Protein AF-W7D942-F1 (afdb_monomer)

Secondary structure (DSSP, 8-state):
--EEEETTEEEEEEEEEEEEEEEEEEEPEEEETTEEEEEEEEEPEESSHHHHHHHHHTT-----SEEEEEEEEE---S-EEEEEEEEEEEEEEEEEETTS-EEEEEEEEEEEEEEEEEE-

Foldseek 3Di:
DFWFDDDQKIKDWPDKDKDKDWAPDWFDWDDDPQKIKTWDKAFKDKPDVVRVVNCVGRVPPLPDRIDIAIDMDGDPFPDKIKTFTWIKMWTWMWMDGPVPDIDIDIIMITRGDYMDMDTD

Mean predicted aligned error: 6.49 Å

Solvent-accessible surface area (backbone atoms only — not comparable to full-atom values): 6760 Å² total; per-residue (Å²): 127,58,71,26,71,56,95,68,34,38,37,36,49,81,50,70,53,78,49,79,44,77,44,91,57,75,49,68,69,50,73,60,91,47,40,37,39,37,67,49,75,43,60,48,44,57,72,45,70,65,38,48,53,45,37,64,47,56,60,52,86,70,89,48,73,50,38,81,45,76,52,72,52,77,51,87,56,84,40,75,46,38,23,39,24,22,43,35,38,42,32,35,38,35,41,39,37,84,86,77,55,69,48,75,46,78,35,34,38,38,37,56,77,50,76,42,74,54,73,79

pLDDT: mean 86.85, std 11.34, range [53.78, 97.06]

Sequence (120 aa):
MDHAYTGISNYQIESGTRSIETGSDAIRLTRENNQVHTKSTVQVRFSDDLAKDSMDALQMNVSSNSLALDDSFQTKAKSVRAFSKELFYDFNVTKNSWLILSSSKQVHVYSPVGMEYIMK

Structure (mmCIF, N/CA/C/O backbone):
data_AF-W7D942-F1
#
_entry.id   AF-W7D942-F1
#
loop_
_atom_site.group_PDB
_atom_site.id
_atom_site.type_symbol
_atom_site.label_atom_id
_atom_site.label_alt_id
_atom_site.label_comp_id
_atom_site.label_asym_id
_atom_site.label_entity_id
_atom_site.label_seq_id
_atom_site.pdbx_PDB_ins_code
_atom_site.Cartn_x
_atom_site.Cartn_y
_atom_site.Cartn_z
_atom_site.occupancy
_atom_site.B_iso_or_equiv
_atom_site.auth_seq_id
_atom_site.auth_comp_id
_atom_site.auth_asym_id
_atom_site.auth_atom_id
_atom_site.pdbx_PDB_model_num
ATOM 1 N N . MET A 1 1 ? 0.095 1.722 -23.897 1.00 56.62 1 MET A N 1
ATOM 2 C CA . MET A 1 1 ? 1.456 1.173 -23.762 1.00 56.62 1 MET A CA 1
ATOM 3 C C . MET A 1 1 ? 2.312 2.329 -23.319 1.00 56.62 1 MET A C 1
ATOM 5 O O . MET A 1 1 ? 2.326 3.336 -24.020 1.00 56.62 1 MET A O 1
ATOM 9 N N . ASP A 1 2 ? 2.934 2.196 -22.153 1.00 60.12 2 ASP A N 1
ATOM 10 C CA . ASP A 1 2 ? 3.759 3.250 -21.569 1.00 60.12 2 ASP A CA 1
ATOM 11 C C . ASP A 1 2 ? 5.229 2.878 -21.784 1.00 60.12 2 ASP A C 1
ATOM 13 O O . ASP A 1 2 ? 5.616 1.718 -21.603 1.00 60.12 2 ASP A O 1
ATOM 17 N N . HIS A 1 3 ? 6.024 3.855 -22.220 1.00 63.34 3 HIS A N 1
ATOM 18 C CA . HIS A 1 3 ? 7.430 3.685 -22.579 1.00 63.34 3 HIS A CA 1
ATOM 19 C C . HIS A 1 3 ? 8.273 4.758 -21.902 1.00 63.34 3 HIS A C 1
ATOM 21 O O . HIS A 1 3 ? 7.896 5.931 -21.910 1.00 63.34 3 HIS A O 1
ATOM 27 N N . ALA A 1 4 ? 9.429 4.370 -21.367 1.00 66.12 4 ALA A N 1
ATOM 28 C CA . ALA A 1 4 ? 10.352 5.310 -20.747 1.00 66.12 4 ALA A CA 1
ATOM 29 C C . ALA A 1 4 ? 11.820 4.931 -20.920 1.00 66.12 4 ALA A C 1
ATOM 31 O O . ALA A 1 4 ? 12.179 3.759 -21.039 1.00 66.12 4 ALA A O 1
ATOM 32 N N . TYR A 1 5 ? 12.673 5.955 -20.879 1.00 63.88 5 TYR A N 1
ATOM 33 C CA . TYR A 1 5 ? 14.114 5.844 -21.070 1.00 63.88 5 TYR A CA 1
ATOM 34 C C . TYR A 1 5 ? 14.853 6.315 -19.819 1.00 63.88 5 TYR A C 1
ATOM 36 O O . TYR A 1 5 ? 14.659 7.446 -19.374 1.00 63.88 5 TYR A O 1
ATOM 44 N N . THR A 1 6 ? 15.750 5.480 -19.289 1.00 63.53 6 THR A N 1
ATOM 45 C CA . THR A 1 6 ? 16.739 5.907 -18.287 1.00 63.53 6 THR A CA 1
ATOM 46 C C . THR A 1 6 ? 18.137 5.460 -18.717 1.00 63.53 6 THR A C 1
ATOM 48 O O . THR A 1 6 ? 18.439 4.269 -18.843 1.00 63.53 6 THR A O 1
ATOM 51 N N . GLY A 1 7 ? 19.009 6.431 -19.012 1.00 69.06 7 GLY A N 1
ATOM 52 C CA . GLY A 1 7 ? 20.346 6.173 -19.557 1.00 69.06 7 GLY A CA 1
ATOM 53 C C . GLY A 1 7 ? 20.302 5.376 -20.869 1.00 69.06 7 GLY A C 1
ATOM 54 O O . GLY A 1 7 ? 19.784 5.859 -21.870 1.00 69.06 7 GLY A O 1
ATOM 55 N N . ILE A 1 8 ? 20.843 4.151 -20.848 1.00 67.44 8 ILE A N 1
ATOM 56 C CA . ILE A 1 8 ? 20.895 3.212 -21.991 1.00 67.44 8 ILE A CA 1
ATOM 57 C C . ILE A 1 8 ? 19.816 2.111 -21.943 1.00 67.44 8 ILE A C 1
ATOM 59 O O . ILE A 1 8 ? 19.917 1.119 -22.670 1.00 67.44 8 ILE A O 1
ATOM 63 N N . SER A 1 9 ? 18.834 2.230 -21.043 1.00 73.88 9 SER A N 1
ATOM 64 C CA . SER A 1 9 ? 17.761 1.243 -20.860 1.00 73.88 9 SER A CA 1
ATOM 65 C C . SER A 1 9 ? 16.406 1.807 -21.285 1.00 73.88 9 SER A C 1
ATOM 67 O O . SER A 1 9 ? 16.074 2.947 -20.962 1.00 73.88 9 SER A O 1
ATOM 69 N N . ASN A 1 10 ? 15.620 0.981 -21.971 1.00 79.81 10 ASN A N 1
ATOM 70 C CA . ASN A 1 10 ? 14.227 1.244 -22.325 1.00 79.81 10 ASN A CA 1
ATOM 71 C C . ASN A 1 10 ? 13.315 0.310 -21.519 1.00 79.81 10 ASN A C 1
ATOM 73 O O . ASN A 1 10 ? 13.559 -0.897 -21.478 1.00 79.81 10 ASN A O 1
ATOM 77 N N . TYR A 1 11 ? 12.286 0.873 -20.892 1.00 81.44 11 TYR A N 1
ATOM 78 C CA . TYR A 1 11 ? 11.276 0.153 -20.125 1.00 81.44 11 TYR A CA 1
ATOM 79 C C . TYR A 1 11 ? 9.942 0.213 -20.857 1.00 81.44 11 TYR A C 1
ATOM 81 O O . TYR A 1 11 ? 9.481 1.290 -21.240 1.00 81.44 11 TYR A O 1
ATOM 89 N N . GLN A 1 12 ? 9.310 -0.945 -21.013 1.00 83.25 12 GLN A N 1
ATOM 90 C CA . GLN A 1 12 ? 7.999 -1.081 -21.632 1.00 83.25 12 GLN A CA 1
ATOM 91 C C . GLN A 1 12 ? 7.095 -1.926 -20.743 1.00 83.25 12 GLN A C 1
ATOM 93 O O . GLN A 1 12 ? 7.438 -3.065 -20.431 1.00 83.25 12 GLN A O 1
ATOM 98 N N . ILE A 1 13 ? 5.926 -1.391 -20.382 1.00 81.12 13 ILE A N 1
ATOM 99 C CA . ILE A 1 13 ? 4.856 -2.202 -19.789 1.00 81.12 13 ILE A CA 1
ATOM 100 C C . ILE A 1 13 ? 4.047 -2.832 -20.917 1.00 81.12 13 ILE A C 1
ATOM 102 O O . ILE A 1 13 ? 3.446 -2.131 -21.737 1.00 81.12 13 ILE A O 1
ATOM 106 N N . GLU A 1 14 ? 4.020 -4.159 -20.942 1.00 81.56 14 GLU A N 1
ATOM 107 C CA . GLU A 1 14 ? 3.299 -4.937 -21.953 1.00 81.56 14 GLU A CA 1
ATOM 108 C C . GLU A 1 14 ? 1.837 -5.152 -21.559 1.00 81.56 14 GLU A C 1
ATOM 110 O O . GLU A 1 14 ? 0.928 -5.025 -22.379 1.00 81.56 14 GLU A O 1
ATOM 115 N N . SER A 1 15 ? 1.612 -5.442 -20.279 1.00 83.69 15 SER A N 1
ATOM 116 C CA . SER A 1 15 ? 0.303 -5.742 -19.707 1.00 83.69 15 SER A CA 1
ATOM 117 C C . SER A 1 15 ? 0.325 -5.510 -18.203 1.00 83.69 15 SER A C 1
ATOM 119 O O . SER A 1 15 ? 1.365 -5.698 -17.575 1.00 83.69 15 SER A O 1
ATOM 121 N N . GLY A 1 16 ? -0.823 -5.206 -17.606 1.00 86.94 16 GLY A N 1
ATOM 122 C CA . GLY A 1 16 ? -0.948 -5.168 -16.156 1.00 86.94 16 GLY A CA 1
ATOM 123 C C . GLY A 1 16 ? -2.385 -5.012 -15.687 1.00 86.94 16 GLY A C 1
ATOM 124 O O . GLY A 1 16 ? -3.272 -4.636 -16.455 1.00 86.94 16 GLY A O 1
ATOM 125 N N . THR A 1 17 ? -2.602 -5.290 -14.410 1.00 90.88 17 THR A N 1
ATOM 126 C CA . THR A 1 17 ? -3.889 -5.172 -13.727 1.00 90.88 17 THR A CA 1
ATOM 127 C C . THR A 1 17 ? -3.737 -4.345 -12.466 1.00 90.88 17 THR A C 1
ATOM 129 O O . THR A 1 17 ? -2.751 -4.474 -11.746 1.00 90.88 17 THR A O 1
ATOM 132 N N . ARG A 1 18 ? -4.738 -3.509 -12.186 1.00 90.25 18 ARG A N 1
ATOM 133 C CA . ARG A 1 18 ? -4.814 -2.714 -10.959 1.00 90.25 18 ARG A CA 1
ATOM 134 C C . ARG A 1 18 ? -5.983 -3.194 -10.117 1.00 90.25 18 ARG A C 1
ATOM 136 O O . ARG A 1 18 ? -7.092 -3.320 -10.635 1.00 90.25 18 ARG A O 1
ATOM 143 N N . SER A 1 19 ? -5.741 -3.399 -8.833 1.00 94.56 19 SER A N 1
ATOM 144 C CA . SER A 1 19 ? -6.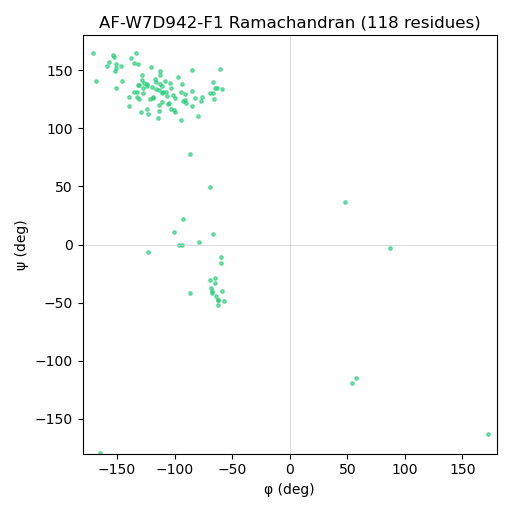764 -3.721 -7.841 1.00 94.56 19 SER A CA 1
ATOM 145 C C . SER A 1 19 ? -6.571 -2.860 -6.595 1.00 94.56 19 SER A C 1
ATOM 147 O O . SER A 1 19 ? -5.551 -2.198 -6.404 1.00 94.56 19 SER A O 1
ATOM 149 N N . ILE A 1 20 ? -7.604 -2.831 -5.762 1.00 94.62 20 ILE A N 1
ATOM 150 C CA . ILE A 1 20 ? -7.538 -2.257 -4.424 1.00 94.62 20 ILE A CA 1
ATOM 151 C C . ILE A 1 20 ? -7.535 -3.420 -3.443 1.00 94.62 20 ILE A C 1
ATOM 153 O O . ILE A 1 20 ? -8.427 -4.266 -3.507 1.00 94.62 20 ILE A O 1
ATOM 157 N N . GLU A 1 21 ? -6.561 -3.442 -2.543 1.00 95.62 21 GLU A N 1
ATOM 158 C CA . GLU A 1 21 ? -6.345 -4.535 -1.599 1.00 95.62 21 GLU A CA 1
ATOM 159 C C . GLU A 1 21 ? -6.147 -4.014 -0.175 1.00 95.62 21 GLU A C 1
ATOM 161 O O . GLU A 1 21 ? -5.738 -2.870 0.049 1.00 95.62 21 GLU A O 1
ATOM 166 N N . THR A 1 22 ? -6.452 -4.865 0.802 1.00 95.88 22 THR A N 1
ATOM 167 C CA . THR A 1 22 ? -6.128 -4.617 2.207 1.00 95.88 22 THR A CA 1
ATOM 168 C C . THR A 1 22 ? -4.675 -5.017 2.450 1.00 95.88 22 THR A C 1
ATOM 170 O O . THR A 1 22 ? -4.287 -6.154 2.177 1.00 95.88 22 THR A O 1
ATOM 173 N N . GLY A 1 23 ? -3.874 -4.109 3.000 1.00 93.75 23 GLY A N 1
ATOM 174 C CA . GLY A 1 23 ? -2.496 -4.389 3.379 1.00 93.75 23 GLY A CA 1
ATOM 175 C C . GLY A 1 23 ? -2.394 -5.500 4.426 1.00 93.75 23 GLY A C 1
ATOM 176 O O . GLY A 1 23 ? -3.283 -5.708 5.253 1.00 93.75 23 GLY A O 1
ATOM 177 N N . SER A 1 24 ? -1.273 -6.218 4.402 1.00 90.62 24 SER A N 1
ATOM 178 C CA . SER A 1 24 ? -1.016 -7.368 5.278 1.00 90.62 24 SER A CA 1
ATOM 179 C C . SER A 1 24 ? -0.817 -6.985 6.746 1.00 90.62 24 SER A C 1
ATOM 181 O O . SER A 1 24 ? -1.128 -7.768 7.648 1.00 90.62 24 SER A O 1
ATOM 183 N N . ASP A 1 25 ? -0.287 -5.786 6.985 1.00 92.31 25 ASP A N 1
ATOM 184 C CA . ASP A 1 25 ? 0.253 -5.400 8.280 1.00 92.31 25 ASP A CA 1
ATOM 185 C C . ASP A 1 25 ? -0.762 -4.559 9.051 1.00 92.31 25 ASP A C 1
ATOM 187 O O . ASP A 1 25 ? -1.274 -3.543 8.574 1.00 92.31 25 ASP A O 1
ATOM 191 N N . ALA A 1 26 ? -1.062 -4.991 10.275 1.00 94.44 26 ALA A N 1
ATOM 192 C CA . ALA A 1 26 ? -1.976 -4.262 11.137 1.00 94.44 26 ALA A CA 1
ATOM 193 C C . ALA A 1 26 ? -1.342 -2.939 11.588 1.00 94.44 26 ALA A C 1
ATOM 195 O O . ALA A 1 26 ? -0.235 -2.910 12.128 1.00 94.44 26 ALA A O 1
ATOM 196 N N . ILE A 1 27 ? -2.089 -1.849 11.436 1.00 95.56 27 ILE A N 1
ATOM 197 C CA . ILE A 1 27 ? -1.703 -0.533 11.925 1.00 95.56 27 ILE A CA 1
ATOM 198 C C . ILE A 1 27 ? -2.110 -0.410 13.394 1.00 95.56 27 ILE A C 1
ATOM 200 O O . ILE A 1 27 ? -3.239 -0.723 13.788 1.00 95.56 27 ILE A O 1
ATOM 204 N N . ARG A 1 28 ? -1.177 0.065 14.225 1.00 95.38 28 ARG A N 1
ATOM 205 C CA . ARG A 1 28 ? -1.431 0.303 15.646 1.00 95.38 28 ARG A CA 1
ATOM 206 C C . ARG A 1 28 ? -2.506 1.378 15.820 1.00 95.38 28 ARG A C 1
ATOM 208 O O . ARG A 1 28 ? -2.453 2.442 15.209 1.00 95.38 28 ARG A O 1
ATOM 215 N N . LEU A 1 29 ? -3.443 1.101 16.717 1.00 94.69 29 LEU A N 1
ATOM 216 C CA . LEU A 1 29 ? -4.470 2.042 17.149 1.00 94.69 29 LEU A CA 1
ATOM 217 C C . LEU A 1 29 ? -4.373 2.278 18.653 1.00 94.69 29 LEU A C 1
ATOM 219 O O . LEU A 1 29 ? -3.934 1.404 19.407 1.00 94.69 29 LEU A O 1
ATOM 223 N N . THR A 1 30 ? -4.812 3.451 19.081 1.00 95.25 30 THR A N 1
ATOM 224 C CA . THR A 1 30 ? -5.103 3.754 20.480 1.00 95.25 30 THR A CA 1
ATOM 225 C C . THR A 1 30 ? -6.603 3.962 20.631 1.00 95.25 30 THR A C 1
ATOM 227 O O . THR A 1 30 ? -7.287 4.419 19.712 1.00 95.25 30 THR A O 1
ATOM 230 N N . ARG A 1 31 ? -7.140 3.562 21.785 1.00 93.44 31 ARG A N 1
ATOM 231 C CA . ARG A 1 31 ? -8.551 3.744 22.112 1.00 93.44 31 ARG A CA 1
ATOM 232 C C . ARG A 1 31 ? -8.681 4.318 23.510 1.00 93.44 31 ARG A C 1
ATOM 234 O O . ARG A 1 31 ? -8.189 3.725 24.465 1.00 93.44 31 ARG A O 1
ATOM 241 N N . GLU A 1 32 ? -9.422 5.411 23.605 1.00 93.75 32 GLU A N 1
ATOM 242 C CA . GLU A 1 32 ? -9.840 6.025 24.859 1.00 93.75 32 GLU A CA 1
ATOM 243 C C . GLU A 1 32 ? -11.370 6.100 24.850 1.00 93.75 32 GLU A C 1
ATOM 245 O O . GLU A 1 32 ? -11.980 6.782 24.025 1.00 93.75 32 GLU A O 1
ATOM 250 N N . ASN A 1 33 ? -12.020 5.334 25.731 1.00 91.75 33 ASN A N 1
ATOM 251 C CA . ASN A 1 33 ? -13.469 5.115 25.696 1.00 91.75 33 ASN A CA 1
ATOM 252 C C . ASN A 1 33 ? -13.939 4.597 24.316 1.00 91.75 33 ASN A C 1
ATOM 254 O O . ASN A 1 33 ? -13.519 3.526 23.879 1.00 91.75 33 ASN A O 1
ATOM 258 N N . ASN A 1 34 ? -14.804 5.351 23.631 1.00 94.50 34 ASN A N 1
ATOM 259 C CA . ASN A 1 34 ? -15.321 5.028 22.296 1.00 94.50 34 ASN A CA 1
ATOM 260 C C . ASN A 1 34 ? -14.550 5.723 21.165 1.00 94.50 34 ASN A C 1
ATOM 262 O O . ASN A 1 34 ? -14.906 5.548 20.001 1.00 94.50 34 ASN A O 1
ATOM 266 N N . GLN A 1 35 ? -13.531 6.523 21.484 1.00 96.94 35 GLN A N 1
ATOM 267 C CA . GLN A 1 35 ? -12.729 7.236 20.500 1.00 96.94 35 GLN A CA 1
ATOM 268 C C . GLN A 1 35 ? -11.535 6.369 20.095 1.00 96.94 35 GLN A C 1
ATOM 270 O O . GLN A 1 35 ? -10.760 5.925 20.944 1.00 96.94 35 GLN A O 1
ATOM 275 N N . VAL A 1 36 ? -11.399 6.116 18.797 1.00 96.81 36 VAL A N 1
ATOM 276 C CA . VAL A 1 36 ? -10.248 5.435 18.202 1.00 96.81 36 VAL A CA 1
ATOM 277 C C . VAL A 1 36 ? -9.376 6.474 17.512 1.00 96.81 36 VAL A C 1
ATOM 279 O O . VAL A 1 36 ? -9.893 7.368 16.842 1.00 96.81 36 VAL A O 1
ATOM 282 N N . HIS A 1 37 ? -8.063 6.331 17.666 1.00 96.94 37 HIS A N 1
ATOM 283 C CA . HIS A 1 37 ? -7.059 7.095 16.941 1.00 96.94 37 HIS A CA 1
ATOM 284 C C . HIS A 1 37 ? -6.068 6.145 16.275 1.00 96.94 37 HIS A C 1
ATOM 286 O O . HIS A 1 37 ? -5.626 5.158 16.874 1.00 96.94 37 HIS A O 1
ATOM 292 N N . THR A 1 38 ? -5.685 6.471 15.048 1.00 94.69 38 THR A N 1
ATOM 293 C CA . THR A 1 38 ? -4.660 5.749 14.305 1.00 94.69 38 THR A CA 1
ATOM 294 C C . THR A 1 38 ? -3.731 6.744 13.638 1.00 94.69 38 THR A C 1
ATOM 296 O O . THR A 1 38 ? -4.184 7.655 12.956 1.00 94.69 38 THR A O 1
ATOM 299 N N . LYS A 1 39 ? -2.425 6.523 13.803 1.00 95.38 39 LYS A N 1
ATOM 300 C CA . LYS A 1 39 ? -1.385 7.295 13.132 1.00 95.38 39 LYS A CA 1
ATOM 301 C C . LYS A 1 39 ? -0.255 6.382 12.686 1.00 95.38 39 LYS A C 1
ATOM 303 O O . LYS A 1 39 ? 0.287 5.634 13.498 1.00 95.38 39 LYS A O 1
ATOM 308 N N . SER A 1 40 ? 0.097 6.441 11.408 1.00 94.38 40 SER A N 1
ATOM 309 C CA . SER A 1 40 ? 1.169 5.636 10.826 1.00 94.38 40 SER A CA 1
ATOM 310 C C . SER A 1 40 ? 1.716 6.269 9.555 1.00 94.38 40 SER A C 1
ATOM 312 O O . SER A 1 40 ? 1.018 7.013 8.877 1.00 94.38 40 SER A O 1
ATOM 314 N N . THR A 1 41 ? 2.948 5.927 9.200 1.00 94.81 41 THR A N 1
ATOM 315 C CA . THR A 1 41 ? 3.513 6.214 7.880 1.00 94.81 41 THR A CA 1
ATOM 316 C C . THR A 1 41 ? 3.738 4.885 7.182 1.00 94.81 41 THR A C 1
ATOM 318 O O . THR A 1 41 ? 4.556 4.084 7.632 1.00 94.81 41 THR A O 1
ATOM 321 N N . VAL A 1 42 ? 3.009 4.641 6.095 1.00 93.38 42 VAL A N 1
ATOM 322 C CA . VAL A 1 42 ? 3.083 3.389 5.331 1.00 93.38 42 VAL A CA 1
ATOM 323 C C . VAL A 1 42 ? 3.922 3.628 4.087 1.00 93.38 42 VAL A C 1
ATOM 325 O O . VAL A 1 42 ? 3.687 4.594 3.371 1.00 93.38 42 VAL A O 1
ATOM 328 N N . GLN A 1 43 ? 4.921 2.783 3.844 1.00 92.62 43 GLN A N 1
ATOM 329 C CA . GLN A 1 43 ? 5.804 2.895 2.680 1.00 92.62 43 GLN A CA 1
ATOM 330 C C . GLN A 1 43 ? 5.176 2.216 1.457 1.00 92.62 43 GLN A C 1
ATOM 332 O O . GLN A 1 43 ? 4.456 1.227 1.591 1.00 92.62 43 GLN A O 1
ATOM 337 N N . VAL A 1 44 ? 5.492 2.716 0.264 1.00 92.06 44 VAL A N 1
ATOM 338 C CA . VAL A 1 44 ? 5.279 1.982 -0.986 1.00 92.06 44 VAL A CA 1
ATOM 339 C C . VAL A 1 44 ? 6.187 0.757 -0.973 1.00 92.06 44 VAL A C 1
ATOM 341 O O . VAL A 1 44 ? 7.365 0.857 -0.625 1.00 92.06 44 VAL A O 1
ATOM 344 N N . ARG A 1 45 ? 5.646 -0.403 -1.347 1.00 93.00 45 ARG A N 1
ATOM 345 C CA . ARG A 1 45 ? 6.407 -1.655 -1.418 1.00 93.00 45 ARG A CA 1
ATOM 346 C C . ARG A 1 45 ? 6.561 -2.084 -2.868 1.00 93.00 45 ARG A C 1
ATOM 348 O O . ARG A 1 45 ? 5.600 -2.058 -3.632 1.00 93.00 45 ARG A O 1
ATOM 355 N N . PHE A 1 46 ? 7.766 -2.508 -3.216 1.00 92.25 46 PHE A N 1
ATOM 356 C CA . PHE A 1 46 ? 8.134 -2.989 -4.543 1.00 92.25 46 PHE A CA 1
ATOM 357 C C . PHE A 1 46 ? 8.542 -4.457 -4.434 1.00 92.25 46 PHE A C 1
ATOM 359 O O . PHE A 1 46 ? 9.179 -4.841 -3.453 1.00 92.25 46 PHE A O 1
ATOM 366 N N . SER A 1 47 ? 8.186 -5.281 -5.421 1.00 93.50 47 SER A N 1
ATOM 367 C CA . SER A 1 47 ? 8.627 -6.682 -5.455 1.00 93.50 47 SER A CA 1
ATOM 368 C C . SER A 1 47 ? 10.140 -6.821 -5.623 1.00 93.50 47 SER A C 1
ATOM 370 O O . SER A 1 47 ? 10.724 -7.783 -5.132 1.00 93.50 47 SER A O 1
ATOM 372 N N . ASP A 1 48 ? 10.760 -5.888 -6.348 1.00 91.00 48 ASP A N 1
ATOM 373 C CA . ASP A 1 48 ? 12.194 -5.818 -6.618 1.00 91.00 48 ASP A CA 1
ATOM 374 C C . ASP A 1 48 ? 12.597 -4.431 -7.159 1.00 91.00 48 ASP A C 1
ATOM 376 O O . ASP A 1 48 ? 11.761 -3.539 -7.337 1.00 91.00 48 ASP A O 1
ATOM 380 N N . ASP A 1 49 ? 13.890 -4.260 -7.446 1.00 88.62 49 ASP A N 1
ATOM 381 C CA . ASP A 1 49 ? 14.439 -3.0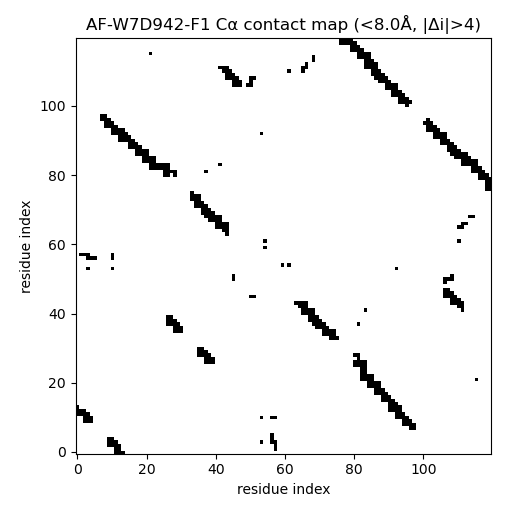23 -8.010 1.00 88.62 49 ASP A CA 1
ATOM 382 C C . ASP A 1 49 ? 13.904 -2.727 -9.419 1.00 88.62 49 ASP A C 1
ATOM 384 O O . ASP A 1 49 ? 13.760 -1.566 -9.785 1.00 88.62 49 ASP A O 1
ATOM 388 N N . LEU A 1 50 ? 13.548 -3.751 -10.206 1.00 87.88 50 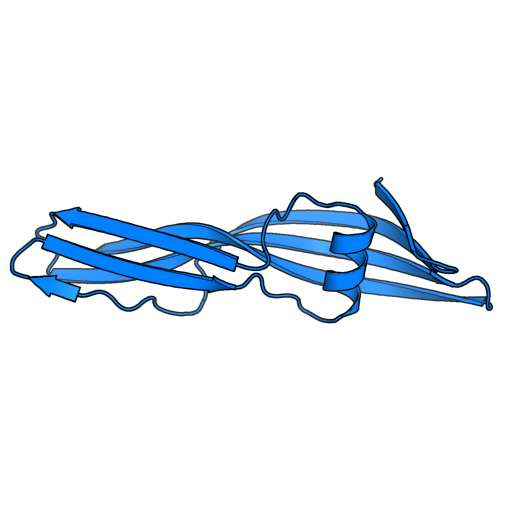LEU A N 1
ATOM 389 C CA . LEU A 1 50 ? 12.978 -3.561 -11.542 1.00 87.88 50 LEU A CA 1
ATOM 390 C C . LEU A 1 50 ? 11.582 -2.926 -11.467 1.00 87.88 50 LEU A C 1
ATOM 392 O O . LEU A 1 50 ? 11.270 -2.038 -12.262 1.00 87.88 50 LEU A O 1
ATOM 396 N N . ALA A 1 51 ? 10.763 -3.335 -10.496 1.00 89.81 51 ALA A N 1
ATOM 397 C CA . ALA A 1 51 ? 9.483 -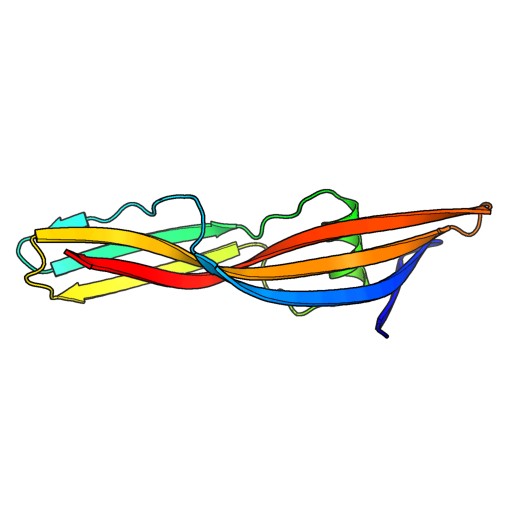2.700 -10.209 1.00 89.81 51 ALA A CA 1
ATOM 398 C C . ALA A 1 51 ? 9.682 -1.212 -9.900 1.00 89.81 51 ALA A C 1
ATOM 400 O O . ALA A 1 51 ? 9.037 -0.365 -10.509 1.00 89.81 51 ALA A O 1
ATOM 401 N N . LYS A 1 52 ? 10.628 -0.883 -9.014 1.00 88.88 52 LYS A N 1
ATOM 402 C CA . LYS A 1 52 ? 10.933 0.505 -8.652 1.00 88.88 52 LYS A CA 1
ATOM 403 C C . LYS A 1 52 ? 11.439 1.316 -9.851 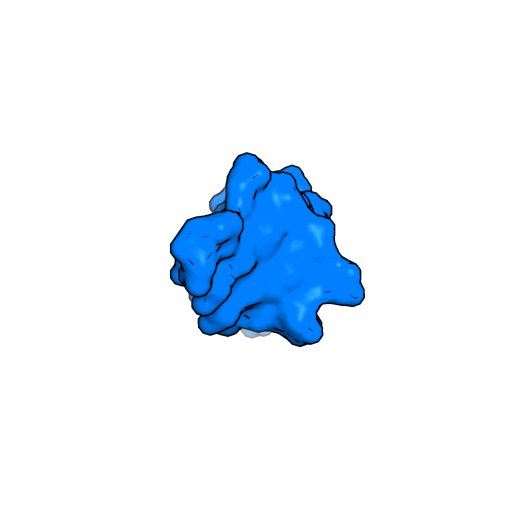1.00 88.88 52 LYS A C 1
ATOM 405 O O . LYS A 1 52 ? 10.869 2.358 -10.161 1.00 88.88 52 LYS A O 1
ATOM 410 N N . ASP A 1 53 ? 12.455 0.817 -10.550 1.00 85.81 53 ASP A N 1
ATOM 411 C CA . ASP A 1 53 ? 13.065 1.483 -11.705 1.00 85.81 53 ASP A CA 1
ATOM 412 C C . ASP A 1 53 ? 12.046 1.740 -12.819 1.00 85.81 53 ASP A C 1
ATOM 414 O O . ASP A 1 53 ? 12.062 2.799 -13.443 1.00 85.81 53 ASP A O 1
ATOM 418 N N . SER A 1 54 ? 11.152 0.779 -13.072 1.00 83.94 54 SER A N 1
ATOM 419 C CA . SER A 1 54 ? 10.108 0.926 -14.087 1.00 83.94 54 SER A CA 1
ATOM 420 C C . SER A 1 54 ? 9.080 1.990 -13.708 1.00 83.94 54 SER A C 1
ATOM 422 O O . SER A 1 54 ? 8.731 2.808 -14.555 1.00 83.94 54 SER A O 1
ATOM 424 N N . MET A 1 55 ? 8.651 2.045 -12.444 1.00 83.88 55 MET A N 1
ATOM 425 C CA . MET A 1 55 ? 7.733 3.079 -11.956 1.00 83.88 55 MET A CA 1
ATOM 426 C C . MET A 1 55 ? 8.353 4.477 -12.030 1.00 83.88 55 MET A C 1
ATOM 428 O O . MET A 1 55 ? 7.691 5.403 -12.505 1.00 83.88 55 MET A O 1
ATOM 432 N N . ASP A 1 56 ? 9.620 4.606 -11.617 1.00 82.00 56 ASP A N 1
ATOM 433 C CA . ASP A 1 56 ? 10.390 5.853 -11.686 1.00 82.00 56 ASP A CA 1
ATOM 434 C C . ASP A 1 56 ? 10.554 6.307 -13.148 1.00 82.00 56 ASP A C 1
ATOM 436 O O . ASP A 1 56 ? 10.281 7.461 -13.487 1.00 82.00 56 ASP A O 1
ATOM 440 N N . ALA A 1 57 ? 10.954 5.392 -14.039 1.00 77.19 57 ALA A N 1
ATOM 441 C CA . ALA A 1 57 ? 11.147 5.679 -15.457 1.00 77.19 57 ALA A CA 1
ATOM 442 C C . ALA A 1 57 ? 9.840 6.119 -16.129 1.00 77.19 57 ALA A C 1
ATOM 444 O O . ALA A 1 57 ? 9.809 7.128 -16.833 1.00 77.19 57 ALA A O 1
ATOM 445 N N . LEU A 1 58 ? 8.756 5.378 -15.897 1.00 74.75 58 LEU A N 1
ATOM 446 C CA . LEU A 1 58 ? 7.454 5.599 -16.530 1.00 74.75 58 LEU A CA 1
ATOM 447 C C . LEU A 1 58 ? 6.665 6.749 -15.899 1.00 74.75 58 LEU A C 1
ATOM 449 O O . LEU A 1 58 ? 5.537 7.003 -16.317 1.00 74.75 58 LEU A O 1
ATOM 453 N N . GLN A 1 59 ? 7.247 7.438 -14.907 1.00 73.25 59 GLN A N 1
ATOM 454 C CA . GLN A 1 59 ? 6.618 8.531 -14.161 1.00 73.25 59 GLN A CA 1
ATOM 455 C C . GLN A 1 59 ? 5.214 8.154 -13.683 1.00 73.25 59 GLN A C 1
ATOM 457 O O . GLN A 1 59 ? 4.282 8.963 -13.681 1.00 73.25 59 GLN A O 1
ATOM 462 N N . MET A 1 60 ? 5.043 6.887 -13.304 1.00 71.50 60 MET A N 1
ATOM 463 C CA . MET A 1 60 ? 3.772 6.422 -12.789 1.00 71.50 60 MET A CA 1
ATOM 464 C C . MET A 1 60 ? 3.538 7.148 -11.471 1.00 71.50 60 MET A C 1
ATOM 466 O O . MET A 1 60 ? 4.403 7.134 -10.603 1.00 71.50 60 MET A O 1
ATOM 470 N N . ASN A 1 61 ? 2.392 7.823 -11.369 1.00 63.69 61 ASN A N 1
ATOM 471 C CA . ASN A 1 61 ? 2.061 8.854 -10.379 1.00 63.69 61 ASN A CA 1
ATOM 472 C C . ASN A 1 61 ? 1.900 8.307 -8.938 1.00 63.69 61 ASN A C 1
ATOM 474 O O . ASN A 1 61 ? 0.903 8.551 -8.263 1.00 63.69 61 ASN A O 1
ATOM 478 N N . VAL A 1 62 ? 2.866 7.526 -8.462 1.00 64.31 62 VAL A N 1
ATOM 479 C CA . VAL A 1 62 ? 2.994 7.062 -7.084 1.00 64.31 62 VAL A CA 1
ATOM 480 C C . VAL A 1 62 ? 3.753 8.157 -6.355 1.00 64.31 62 VAL A C 1
ATOM 482 O O . VAL A 1 62 ? 4.966 8.118 -6.187 1.00 64.31 62 VAL A O 1
ATOM 485 N N . SER A 1 63 ? 3.018 9.217 -6.031 1.00 53.78 63 SER A N 1
ATOM 486 C CA . SER A 1 63 ? 3.536 10.543 -5.683 1.00 53.78 63 SER A CA 1
ATOM 487 C C . SER A 1 63 ? 4.328 10.634 -4.372 1.00 53.78 63 SER A C 1
ATOM 489 O O . SER A 1 63 ? 4.666 11.732 -3.941 1.00 53.78 63 SER A O 1
ATOM 491 N N . SER A 1 64 ? 4.655 9.522 -3.721 1.00 59.53 64 SER A N 1
ATOM 492 C CA . SER A 1 64 ? 5.507 9.513 -2.538 1.00 59.53 64 SER A CA 1
ATOM 493 C C . SER A 1 64 ? 5.938 8.090 -2.200 1.00 59.53 64 SER A C 1
ATOM 495 O O . SER A 1 64 ? 5.132 7.166 -2.235 1.00 59.53 64 SER A O 1
ATOM 497 N N . ASN A 1 65 ? 7.195 7.910 -1.777 1.00 80.88 65 ASN A N 1
ATOM 498 C CA . ASN A 1 65 ? 7.690 6.628 -1.251 1.00 80.88 65 ASN A CA 1
ATOM 499 C C . ASN A 1 65 ? 6.910 6.151 -0.011 1.00 80.88 65 ASN A C 1
ATOM 501 O O . ASN A 1 65 ? 7.074 5.015 0.415 1.00 80.88 65 ASN A O 1
ATOM 505 N N . SER A 1 66 ? 6.065 7.005 0.574 1.00 88.06 66 SER A N 1
ATOM 506 C CA . SER A 1 66 ? 5.176 6.675 1.686 1.00 88.06 66 SER A CA 1
ATOM 507 C C . SER A 1 66 ? 3.937 7.561 1.738 1.00 88.06 66 SER A C 1
ATOM 509 O O . SER A 1 66 ? 3.921 8.652 1.174 1.00 88.06 66 SER A O 1
ATOM 511 N N . LEU A 1 67 ? 2.919 7.123 2.473 1.00 90.88 67 LEU A N 1
ATOM 512 C CA . LEU A 1 67 ? 1.744 7.908 2.826 1.00 90.88 67 LEU A CA 1
ATOM 513 C C . LEU A 1 67 ? 1.626 7.991 4.351 1.00 90.88 67 LEU A C 1
ATOM 515 O O . LEU A 1 67 ? 1.602 6.969 5.041 1.00 90.88 67 LEU A O 1
ATOM 519 N N . ALA A 1 68 ? 1.547 9.216 4.872 1.00 92.50 68 ALA A N 1
ATOM 520 C CA . ALA A 1 68 ? 1.168 9.455 6.257 1.00 92.50 68 ALA A CA 1
ATOM 521 C C . ALA A 1 68 ? -0.352 9.296 6.3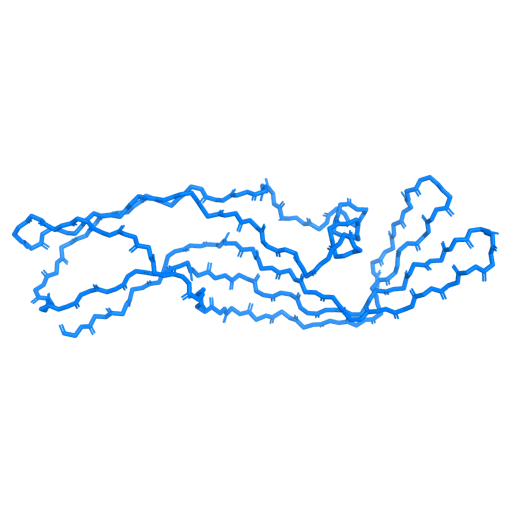90 1.00 92.50 68 ALA A C 1
ATOM 523 O O . ALA A 1 68 ? -1.121 9.961 5.698 1.00 92.50 68 ALA A O 1
ATOM 524 N N . LEU A 1 69 ? -0.768 8.401 7.276 1.00 92.19 69 LEU A N 1
ATOM 525 C CA . LEU A 1 69 ? -2.150 8.073 7.584 1.00 92.19 69 LEU A CA 1
ATOM 526 C C . LEU A 1 69 ? -2.428 8.522 9.019 1.00 92.19 69 LEU A C 1
ATOM 528 O O . LEU A 1 69 ? -1.765 8.063 9.949 1.00 92.19 69 LEU A O 1
ATOM 532 N N . ASP A 1 70 ? -3.385 9.426 9.189 1.00 94.81 70 ASP A N 1
ATOM 533 C CA . ASP A 1 70 ? -3.815 9.960 10.482 1.00 94.81 70 ASP A CA 1
ATOM 534 C C . ASP A 1 70 ? -5.340 10.075 10.457 1.00 94.81 70 ASP A C 1
ATOM 536 O O . ASP A 1 70 ? -5.889 10.742 9.580 1.00 94.81 70 ASP A O 1
ATOM 540 N N . ASP A 1 71 ? -6.020 9.363 11.350 1.00 95.50 71 ASP A N 1
ATOM 541 C CA . ASP A 1 71 ? -7.481 9.354 11.412 1.00 95.50 71 ASP A CA 1
ATOM 542 C C . ASP A 1 71 ? -7.975 9.096 12.836 1.00 95.50 71 ASP A C 1
ATOM 544 O O . ASP A 1 71 ? -7.299 8.501 13.688 1.00 95.50 71 ASP A O 1
ATOM 548 N N . SER A 1 72 ? -9.191 9.563 13.092 1.00 95.88 72 SER A N 1
ATOM 549 C CA . SER A 1 72 ? -9.864 9.408 14.365 1.00 95.88 72 SER A CA 1
ATOM 550 C C . SER A 1 72 ? -11.375 9.363 14.190 1.00 95.88 72 SER A C 1
ATOM 552 O O . SER A 1 72 ? -11.963 10.202 13.510 1.00 95.88 72 SER A O 1
ATOM 554 N N . PHE A 1 73 ? -12.025 8.415 14.860 1.00 96.56 73 PHE A N 1
ATOM 555 C CA . PHE A 1 73 ? -13.476 8.262 14.788 1.00 96.56 73 PHE A CA 1
ATOM 556 C C . PHE A 1 73 ? -14.047 7.633 16.060 1.00 96.56 73 PHE A C 1
ATOM 558 O O . PHE A 1 73 ? -13.345 6.986 16.842 1.00 96.56 73 PHE A O 1
ATOM 565 N N . GLN A 1 74 ? -15.355 7.806 16.254 1.00 97.06 74 GLN A N 1
ATOM 566 C CA . GLN A 1 74 ? -16.090 7.179 17.347 1.00 97.06 74 GLN A CA 1
ATOM 567 C C . GLN A 1 74 ? -16.715 5.859 16.911 1.00 97.06 74 GLN A C 1
ATOM 569 O O . GLN A 1 74 ? -17.323 5.764 15.847 1.00 97.06 74 GLN A O 1
ATOM 574 N N . THR A 1 75 ? -16.637 4.841 17.764 1.00 95.94 75 THR A N 1
ATOM 575 C CA . THR A 1 75 ? -17.341 3.578 17.539 1.00 95.94 75 THR A CA 1
ATOM 576 C C . THR A 1 75 ? -17.676 2.870 18.846 1.00 95.94 75 THR A C 1
ATOM 578 O O . THR A 1 75 ? -16.943 2.953 19.828 1.00 95.94 75 THR A O 1
ATOM 581 N N . LYS A 1 76 ? -18.790 2.134 18.838 1.00 95.38 76 LYS A N 1
ATOM 582 C CA . LYS A 1 76 ? -19.182 1.210 19.915 1.00 95.38 76 LYS A CA 1
ATOM 583 C C . LYS A 1 76 ? -18.721 -0.229 19.649 1.00 95.38 76 LYS A C 1
ATOM 585 O O . LYS A 1 76 ? -18.998 -1.110 20.460 1.00 95.38 76 LYS A O 1
ATOM 590 N N . ALA A 1 77 ? -18.054 -0.482 18.518 1.00 95.38 77 ALA A N 1
ATOM 591 C CA . ALA A 1 77 ? -17.531 -1.800 18.171 1.00 95.38 77 ALA A CA 1
ATOM 592 C C . ALA A 1 77 ? -16.543 -2.280 19.239 1.00 95.38 77 ALA A C 1
ATOM 594 O O . ALA A 1 77 ? -15.648 -1.535 19.665 1.00 95.38 77 ALA A O 1
ATOM 595 N N . LYS A 1 78 ? -16.685 -3.537 19.663 1.00 92.25 78 LYS A N 1
ATOM 596 C CA . LYS A 1 78 ? -15.837 -4.117 20.711 1.00 92.25 78 LYS A CA 1
ATOM 597 C C . LYS A 1 78 ? -14.410 -4.276 20.210 1.00 92.25 78 LYS A C 1
ATOM 599 O O . LYS A 1 78 ? -13.474 -4.019 20.962 1.00 92.25 78 LYS A O 1
ATOM 604 N N . SER A 1 79 ? -14.254 -4.645 18.940 1.00 93.50 79 SER A N 1
ATOM 605 C CA . SER A 1 79 ? -12.962 -4.799 18.283 1.00 93.50 79 SER A CA 1
ATOM 606 C C . SER A 1 79 ? -12.880 -3.930 17.035 1.00 93.50 79 SER A C 1
ATOM 608 O O . SER A 1 79 ? -13.825 -3.850 16.253 1.00 93.50 79 SER A O 1
ATOM 610 N N . VAL A 1 80 ? -11.728 -3.292 16.853 1.00 95.88 80 VAL A N 1
ATOM 611 C CA . VAL A 1 80 ? -11.358 -2.562 15.641 1.00 95.88 80 VAL A CA 1
ATOM 612 C C . VAL A 1 80 ? -9.958 -3.013 15.263 1.00 95.88 80 VAL A C 1
ATOM 614 O O . VAL A 1 80 ? -9.100 -3.154 16.133 1.00 95.88 80 VAL A O 1
ATOM 617 N N . ARG A 1 81 ? -9.729 -3.252 13.976 1.00 96.38 81 ARG A N 1
ATOM 618 C CA . ARG A 1 81 ? -8.398 -3.460 13.399 1.00 96.38 81 ARG A CA 1
ATOM 619 C C . ARG A 1 81 ? -8.238 -2.502 12.232 1.00 96.38 81 ARG A C 1
ATOM 621 O O . ARG A 1 81 ? -9.165 -2.381 11.438 1.00 96.38 81 ARG A O 1
ATOM 628 N N . ALA A 1 82 ? -7.090 -1.845 12.158 1.00 96.75 82 ALA A N 1
ATOM 629 C CA . ALA A 1 82 ? -6.747 -0.928 11.083 1.00 96.75 82 ALA A CA 1
ATOM 630 C C . ALA A 1 82 ? -5.682 -1.563 10.186 1.00 96.75 82 ALA A C 1
ATOM 632 O O . ALA A 1 82 ? -4.765 -2.214 10.689 1.00 96.75 82 ALA A O 1
ATOM 633 N N . PHE A 1 83 ? -5.802 -1.352 8.883 1.00 96.88 83 PHE A N 1
ATOM 634 C CA . PHE A 1 83 ? -4.847 -1.774 7.860 1.00 96.88 83 PHE A CA 1
ATOM 635 C C . PHE A 1 83 ? -4.661 -0.646 6.849 1.00 96.88 83 PHE A C 1
ATOM 637 O O . PHE A 1 83 ? -5.509 0.246 6.743 1.00 96.88 83 PHE A O 1
ATOM 644 N N . SER A 1 84 ? -3.566 -0.675 6.093 1.00 95.38 84 SER A N 1
ATOM 645 C CA . SER A 1 84 ? -3.463 0.151 4.892 1.00 95.38 84 SER A CA 1
ATOM 646 C C . SER A 1 84 ? -4.473 -0.333 3.855 1.00 95.38 84 SER A C 1
ATOM 648 O O . SER A 1 84 ? -4.672 -1.530 3.668 1.00 95.38 84 SER A O 1
ATOM 650 N N . LYS A 1 85 ? -5.105 0.608 3.162 1.00 95.88 85 LYS A N 1
ATOM 651 C CA . LYS A 1 85 ? -5.766 0.348 1.887 1.00 95.88 85 LYS A CA 1
ATOM 652 C C . LYS A 1 85 ? -4.750 0.638 0.796 1.00 95.88 85 LYS A C 1
ATOM 654 O O . LYS A 1 85 ? -4.199 1.741 0.760 1.00 95.88 85 LYS A O 1
ATOM 659 N N . GLU A 1 86 ? -4.481 -0.335 -0.058 1.00 94.38 86 GLU A N 1
ATOM 660 C CA . GLU A 1 86 ? -3.384 -0.288 -1.021 1.00 94.38 86 GLU A CA 1
ATOM 661 C C . GLU A 1 86 ? -3.924 -0.385 -2.448 1.00 94.38 86 GLU A C 1
ATOM 663 O O . GLU A 1 86 ? -4.808 -1.185 -2.746 1.00 94.38 86 GLU A O 1
ATOM 668 N N . LEU A 1 87 ? -3.400 0.454 -3.338 1.00 92.75 87 LEU A N 1
ATOM 669 C CA . LEU A 1 87 ? -3.478 0.228 -4.771 1.00 92.75 87 LEU A CA 1
ATOM 670 C C . LEU A 1 87 ? -2.389 -0.782 -5.123 1.00 92.75 87 LEU A C 1
ATOM 672 O O . LEU A 1 87 ? -1.198 -0.468 -5.050 1.00 92.75 87 LEU A O 1
ATOM 676 N N . PHE A 1 88 ? -2.813 -1.984 -5.490 1.00 93.31 88 PHE A N 1
ATOM 677 C CA . PHE A 1 88 ? -1.937 -3.028 -5.987 1.00 93.31 88 PHE A CA 1
ATOM 678 C C . PHE A 1 88 ? -1.845 -2.923 -7.505 1.00 93.31 88 PHE A C 1
ATOM 680 O O . PHE A 1 88 ? -2.858 -2.820 -8.207 1.00 93.31 88 PHE A O 1
ATOM 687 N N . TYR A 1 89 ? -0.618 -2.921 -8.013 1.00 91.56 89 TYR A N 1
ATOM 688 C CA . TYR A 1 89 ? -0.350 -2.964 -9.437 1.00 91.56 89 TYR A CA 1
ATOM 689 C C . TYR A 1 89 ? 0.556 -4.143 -9.760 1.00 91.56 89 TYR A C 1
ATOM 691 O O . TYR A 1 89 ? 1.701 -4.184 -9.317 1.00 91.56 89 TYR A O 1
ATOM 699 N N . ASP A 1 90 ? 0.024 -5.068 -10.552 1.00 93.19 90 ASP A N 1
ATOM 700 C CA . ASP A 1 90 ? 0.732 -6.222 -11.095 1.00 93.19 90 ASP A CA 1
ATOM 701 C C . ASP A 1 90 ? 0.898 -6.031 -12.597 1.00 93.19 90 ASP A C 1
ATOM 703 O O . ASP A 1 90 ? -0.085 -5.807 -13.310 1.00 93.19 90 ASP A O 1
ATOM 707 N N . PHE A 1 91 ? 2.138 -6.050 -13.078 1.00 90.75 91 PHE A N 1
ATOM 708 C CA . PHE A 1 91 ? 2.425 -5.808 -14.481 1.00 90.75 91 PHE A CA 1
ATOM 709 C C . PHE A 1 91 ? 3.676 -6.527 -14.976 1.00 90.75 91 PHE A C 1
ATOM 711 O O . PHE A 1 91 ? 4.639 -6.759 -14.248 1.00 90.75 91 PHE A O 1
ATOM 718 N N . ASN A 1 92 ? 3.665 -6.831 -16.271 1.00 91.62 92 ASN A N 1
ATOM 719 C CA . ASN A 1 92 ? 4.823 -7.325 -16.999 1.00 91.62 92 ASN A CA 1
ATOM 720 C C . ASN A 1 92 ? 5.597 -6.140 -17.563 1.00 91.62 92 ASN A C 1
ATOM 722 O O . ASN A 1 92 ? 5.055 -5.355 -18.349 1.00 91.62 92 ASN A O 1
ATOM 726 N N . VAL A 1 93 ? 6.866 -6.036 -17.178 1.00 89.62 93 VAL A N 1
ATOM 727 C CA . VAL A 1 93 ? 7.786 -5.033 -17.704 1.00 89.62 93 VAL A CA 1
ATOM 728 C C . VAL A 1 93 ? 8.931 -5.697 -18.448 1.00 89.62 93 VAL A C 1
ATOM 730 O O . VAL A 1 93 ? 9.551 -6.643 -17.958 1.00 89.62 93 VAL A O 1
ATOM 733 N N . THR A 1 94 ? 9.227 -5.158 -19.623 1.00 87.56 94 THR A N 1
ATOM 734 C CA . THR A 1 94 ? 10.394 -5.515 -20.420 1.00 87.56 94 THR A CA 1
ATOM 735 C C . THR A 1 94 ? 11.426 -4.402 -20.316 1.00 87.56 94 THR A C 1
ATOM 737 O O . THR A 1 94 ? 11.146 -3.249 -20.652 1.00 87.56 94 THR A O 1
ATOM 740 N N . LYS A 1 95 ? 12.628 -4.748 -19.847 1.00 84.75 95 LYS A N 1
ATOM 741 C CA . LYS A 1 95 ? 13.806 -3.880 -19.858 1.00 84.75 95 LYS A CA 1
ATOM 742 C C . LYS A 1 95 ? 14.684 -4.262 -21.041 1.00 84.75 95 LYS A C 1
ATOM 744 O O . LYS A 1 95 ? 15.263 -5.345 -21.062 1.00 84.75 95 LYS A O 1
ATOM 749 N N . ASN A 1 96 ? 14.811 -3.358 -22.004 1.00 82.38 96 ASN A N 1
ATOM 750 C CA . ASN A 1 96 ? 15.697 -3.497 -23.154 1.00 82.38 96 ASN A CA 1
ATOM 751 C C . ASN A 1 96 ? 16.967 -2.677 -22.916 1.00 82.38 96 ASN A C 1
ATOM 753 O O . ASN A 1 96 ? 16.903 -1.450 -22.827 1.00 82.38 96 ASN A O 1
ATOM 757 N N . SER A 1 97 ? 18.121 -3.339 -22.817 1.00 75.44 97 SER A N 1
ATOM 758 C CA . SER A 1 97 ? 19.423 -2.666 -22.762 1.00 75.44 97 SER A CA 1
ATOM 759 C C . SER A 1 97 ? 20.084 -2.634 -24.140 1.00 75.44 97 SER A C 1
ATOM 761 O O . SER A 1 97 ? 20.014 -3.605 -24.893 1.00 75.44 97 SER A O 1
ATOM 763 N N . TRP A 1 98 ? 20.791 -1.544 -24.455 1.00 63.50 98 TRP A N 1
ATOM 764 C CA . TRP A 1 98 ? 21.517 -1.383 -25.725 1.00 63.50 98 TRP A CA 1
ATOM 765 C C . TRP A 1 98 ? 22.607 -2.456 -25.962 1.00 63.50 98 TRP A C 1
ATOM 767 O O . TRP A 1 98 ? 23.030 -2.664 -27.094 1.00 63.50 98 TRP A O 1
ATOM 777 N N . LEU A 1 99 ? 23.016 -3.185 -24.912 1.00 60.94 99 LEU A N 1
ATOM 778 C CA . LEU A 1 99 ? 24.030 -4.251 -24.937 1.00 60.94 99 LEU A CA 1
ATOM 779 C C . LEU A 1 99 ? 23.471 -5.681 -25.157 1.00 60.94 99 LEU A C 1
ATOM 781 O O . LEU A 1 99 ? 24.166 -6.646 -24.866 1.00 60.94 99 LEU A O 1
ATOM 785 N N . ILE A 1 100 ? 22.268 -5.832 -25.737 1.00 54.50 100 ILE A N 1
ATOM 786 C CA . ILE A 1 100 ? 21.675 -7.101 -26.254 1.00 54.50 100 ILE A CA 1
ATOM 787 C C . ILE A 1 100 ? 20.893 -7.949 -25.221 1.00 54.50 100 ILE A C 1
ATOM 789 O O . ILE A 1 100 ? 20.249 -8.930 -25.581 1.00 54.50 100 ILE A O 1
ATOM 793 N N . LEU A 1 101 ? 20.829 -7.561 -23.946 1.00 66.81 101 LEU A N 1
ATOM 794 C CA . LEU A 1 101 ? 19.983 -8.254 -22.961 1.00 66.81 101 LEU A CA 1
ATOM 795 C C . LEU A 1 101 ? 18.618 -7.557 -22.844 1.00 66.81 101 LEU A C 1
ATOM 797 O O . LEU A 1 101 ? 18.524 -6.468 -22.269 1.00 66.81 101 LEU A O 1
ATOM 801 N N . SER A 1 102 ? 17.571 -8.187 -23.389 1.00 74.12 102 SER A N 1
ATOM 802 C CA . SER A 1 102 ? 16.183 -7.893 -23.023 1.00 74.12 102 SER A CA 1
ATOM 803 C C . SER A 1 102 ? 15.735 -8.866 -21.940 1.00 74.12 102 SER A C 1
ATOM 805 O O . SER A 1 102 ? 15.900 -10.078 -22.085 1.00 74.12 102 SER A O 1
ATOM 807 N N . SER A 1 103 ? 15.143 -8.357 -20.868 1.00 80.81 103 SER A N 1
ATOM 808 C CA . SER A 1 103 ? 14.508 -9.196 -19.855 1.00 80.81 103 SER A CA 1
ATOM 809 C C . SER A 1 103 ? 13.082 -8.734 -19.608 1.00 80.81 103 SER A C 1
ATOM 811 O O . SER A 1 103 ? 12.834 -7.550 -19.387 1.00 80.81 103 SER A O 1
ATOM 813 N N . SER A 1 104 ? 12.157 -9.688 -19.642 1.00 85.50 104 SER A N 1
ATOM 814 C CA . SER A 1 104 ? 10.751 -9.487 -19.300 1.00 85.50 104 SER A CA 1
ATOM 815 C C . SER A 1 104 ? 10.481 -10.150 -17.961 1.00 85.50 104 SER A C 1
ATOM 817 O O . SER A 1 104 ? 10.878 -11.299 -17.742 1.00 85.50 104 SER A O 1
ATOM 819 N N . LYS A 1 105 ? 9.836 -9.429 -17.048 1.00 91.44 105 LYS A N 1
ATOM 820 C CA . LYS A 1 105 ? 9.511 -9.942 -15.719 1.00 91.44 105 LYS A CA 1
ATOM 821 C C . LYS A 1 105 ? 8.178 -9.382 -15.238 1.00 91.44 105 LYS A C 1
ATOM 823 O O . LYS A 1 105 ? 7.894 -8.201 -15.434 1.00 91.44 105 LYS A O 1
ATOM 828 N N . GLN A 1 106 ? 7.401 -10.236 -14.579 1.00 93.31 106 GLN A N 1
ATOM 829 C CA . GLN A 1 106 ? 6.235 -9.822 -13.810 1.00 93.31 106 GLN A CA 1
ATOM 830 C C . GLN A 1 106 ? 6.691 -9.211 -12.483 1.00 93.31 106 GLN A C 1
ATOM 832 O O . GLN A 1 106 ? 7.478 -9.819 -11.749 1.00 93.31 106 GLN A O 1
ATOM 837 N N . VAL A 1 107 ? 6.223 -8.004 -12.197 1.00 93.25 107 VAL A N 1
ATOM 838 C CA . VAL A 1 107 ? 6.603 -7.223 -11.022 1.00 93.25 107 VAL A CA 1
ATOM 839 C C . VAL A 1 107 ? 5.377 -6.599 -10.372 1.00 93.25 107 VAL A C 1
ATOM 841 O O . VAL A 1 107 ? 4.354 -6.379 -11.019 1.00 93.25 107 VAL A O 1
ATOM 844 N N . HIS A 1 108 ? 5.495 -6.301 -9.079 1.00 93.75 108 HIS A N 1
ATOM 845 C CA . HIS A 1 108 ? 4.393 -5.803 -8.271 1.00 93.75 108 HIS A CA 1
ATOM 846 C C . HIS A 1 108 ? 4.753 -4.528 -7.511 1.00 93.75 108 HIS A C 1
ATOM 848 O O . HIS A 1 108 ? 5.872 -4.372 -7.008 1.00 93.75 108 HIS A O 1
ATOM 854 N N . VAL A 1 109 ? 3.760 -3.654 -7.359 1.00 92.81 109 VAL A N 1
ATOM 855 C CA . VAL A 1 109 ? 3.846 -2.420 -6.576 1.00 92.81 109 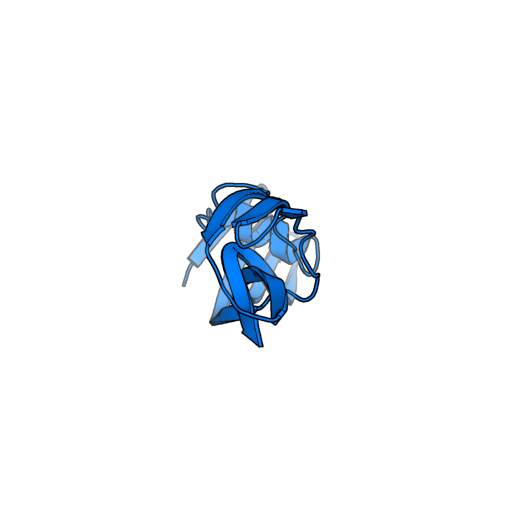VAL A CA 1
ATOM 856 C C . VAL A 1 109 ? 2.624 -2.302 -5.675 1.00 92.81 109 VAL A C 1
ATOM 858 O O . VAL A 1 109 ? 1.494 -2.431 -6.137 1.00 92.81 109 VAL A O 1
ATOM 861 N N . TYR A 1 110 ? 2.857 -2.008 -4.400 1.00 93.75 110 TYR A N 1
ATOM 862 C CA . TYR A 1 110 ? 1.820 -1.744 -3.407 1.00 93.75 110 TYR A CA 1
ATOM 863 C C . TYR A 1 110 ? 1.932 -0.291 -2.965 1.00 93.75 110 TYR A C 1
ATOM 865 O O . TYR A 1 110 ? 2.884 0.079 -2.272 1.00 93.75 110 TYR A O 1
ATOM 873 N N . SER A 1 111 ? 0.978 0.541 -3.373 1.00 92.06 111 SER A N 1
ATOM 874 C CA . SER A 1 111 ? 0.944 1.956 -3.008 1.00 92.06 111 SER A CA 1
ATOM 875 C C . SER A 1 111 ? -0.148 2.213 -1.968 1.00 92.06 111 SER A C 1
ATOM 877 O O . SER A 1 111 ? -1.316 1.945 -2.250 1.00 92.06 111 SER A O 1
ATOM 879 N N . PRO A 1 112 ? 0.176 2.729 -0.771 1.00 92.62 112 PRO A N 1
ATOM 880 C CA . PRO A 1 112 ? -0.847 3.083 0.203 1.00 92.62 112 PRO A CA 1
ATOM 881 C C . PRO A 1 112 ? -1.683 4.262 -0.307 1.00 92.62 112 PRO A C 1
ATOM 883 O O . PRO A 1 112 ? -1.141 5.288 -0.711 1.00 92.62 112 PRO A O 1
ATOM 886 N N . VAL A 1 113 ? -3.009 4.122 -0.253 1.00 92.69 113 VAL A N 1
ATOM 887 C CA . VAL A 1 113 ? -3.982 5.144 -0.689 1.00 92.69 113 VAL A CA 1
ATOM 888 C C . VAL A 1 113 ? -4.969 5.548 0.410 1.00 92.69 113 VAL A C 1
ATOM 890 O O . VAL A 1 113 ? -5.762 6.467 0.221 1.00 92.69 113 VAL A O 1
ATOM 893 N N . GLY A 1 114 ? -4.946 4.872 1.561 1.00 93.12 114 GLY A N 1
ATOM 894 C CA . GLY A 1 114 ? -5.803 5.196 2.700 1.00 93.12 114 GLY A CA 1
ATOM 895 C C . GLY A 1 114 ? -5.728 4.163 3.820 1.00 93.12 114 GLY A C 1
ATOM 896 O O . GLY A 1 114 ? -4.810 3.344 3.866 1.00 93.12 114 GLY A O 1
ATOM 897 N N . MET A 1 115 ? -6.720 4.195 4.710 1.00 95.06 115 MET A N 1
ATOM 898 C CA . MET A 1 115 ? -6.917 3.195 5.762 1.00 95.06 115 MET A CA 1
ATOM 899 C C . MET A 1 115 ? -8.182 2.378 5.529 1.00 95.06 115 MET A C 1
ATOM 901 O O . MET A 1 115 ? -9.173 2.866 4.985 1.00 95.06 115 MET A O 1
ATOM 905 N N . GLU A 1 116 ? -8.140 1.130 5.976 1.0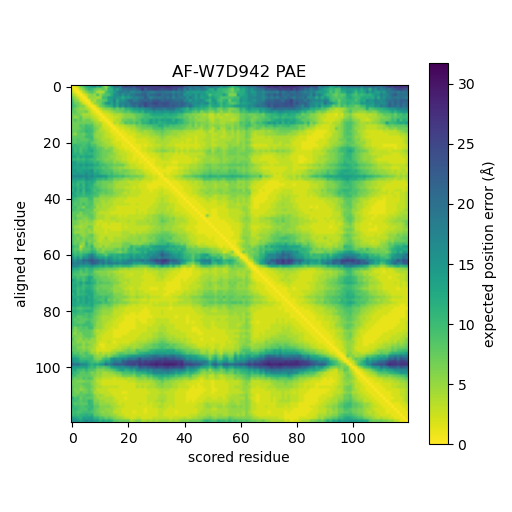0 96.31 116 GLU A N 1
ATOM 906 C CA . GLU A 1 116 ? -9.281 0.231 6.031 1.00 96.31 116 GLU A CA 1
ATOM 907 C C . GLU A 1 116 ? -9.469 -0.292 7.456 1.00 96.31 116 GLU A C 1
ATOM 909 O O . GLU A 1 116 ? -8.509 -0.670 8.133 1.00 96.31 116 GLU A O 1
ATOM 914 N N . TYR A 1 117 ? -10.724 -0.312 7.914 1.00 96.25 117 TYR A N 1
ATOM 915 C CA . TYR A 1 117 ? -11.086 -0.723 9.265 1.00 96.25 117 TYR A CA 1
ATOM 916 C C . TYR A 1 117 ? -12.000 -1.944 9.246 1.00 96.25 117 TYR A C 1
ATOM 918 O O . TYR A 1 117 ? -13.082 -1.916 8.664 1.00 96.25 117 TYR A O 1
ATOM 926 N N . ILE A 1 118 ? -11.607 -2.988 9.973 1.00 95.94 118 ILE A N 1
ATOM 927 C CA . ILE A 1 118 ? -12.443 -4.166 10.223 1.00 95.94 118 ILE A CA 1
ATOM 928 C C . ILE A 1 118 ? -12.988 -4.062 11.648 1.00 95.94 118 ILE A C 1
ATOM 930 O O . ILE A 1 118 ? -12.216 -4.076 12.611 1.00 95.94 118 ILE A O 1
ATOM 934 N N . MET A 1 119 ? -14.312 -3.956 11.787 1.00 95.50 119 MET A N 1
ATOM 935 C CA . MET A 1 119 ? -14.994 -3.751 13.071 1.0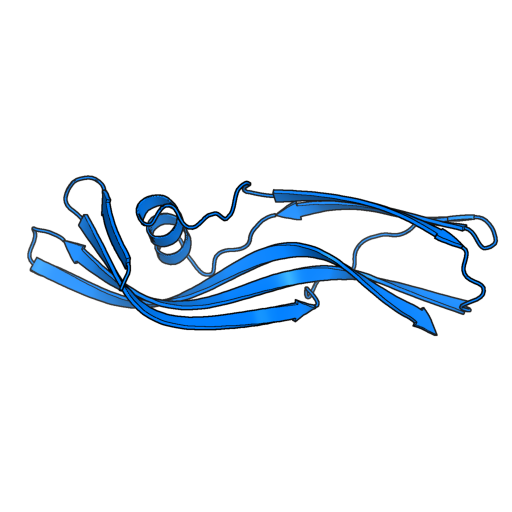0 95.50 119 MET A CA 1
ATOM 936 C C . MET A 1 119 ? -15.904 -4.936 13.418 1.00 95.50 119 MET A C 1
ATOM 938 O O . MET A 1 119 ? -16.577 -5.474 12.539 1.00 95.50 119 MET A O 1
ATOM 942 N N . LYS A 1 120 ? -15.919 -5.340 14.695 1.00 91.56 120 LYS A N 1
ATOM 943 C CA . LYS A 1 120 ? -16.783 -6.402 15.240 1.00 91.56 120 LYS A CA 1
ATOM 944 C C . LYS A 1 120 ? -17.399 -6.004 16.579 1.00 91.56 120 LYS A C 1
ATOM 946 O O . LYS A 1 120 ? -16.715 -5.321 17.384 1.00 91.56 120 LYS A O 1
#

Radius of gyration: 18.42 Å; Cα contacts (8 Å, |Δi|>4): 264; chains: 1; bounding box: 43×20×52 Å

Nearest PDB structures (foldseek):
  3qrc-assembly1_A  TM=2.531E-01  e=4.470E+00  Yersinia pestis
  1qj9-assembly1_A  TM=2.416E-01  e=4.967E+00  Escherichia coli
  9fzc-assembly2_B  TM=3.065E-01  e=7.572E+00  Escherichia coli K-12
  3qrc-assembly2_B  TM=1.508E-01  e=4.470E+00  Yersinia pestis

Organism: NCBI:txid1265822